Protein AF-A0A9D9RM76-F1 (afdb_monomer_lite)

Secondary structure (DSSP, 8-state):
-HHHHHHHHHHHS--TT-SHHHHHHHHHHTT--HHHHHHHHHHHHHHHHHHHHHHHHHHHHHHHHHH-

Structure (mmCIF, N/CA/C/O backbone):
data_AF-A0A9D9RM76-F1
#
_entry.id   AF-A0A9D9RM76-F1
#
loop_
_atom_site.group_PDB
_atom_site.id
_atom_site.type_symbol
_atom_site.label_atom_id
_atom_site.label_alt_id
_atom_site.label_comp_id
_atom_site.label_asym_id
_atom_site.label_entity_id
_atom_site.label_seq_id
_atom_site.pdbx_PDB_ins_code
_atom_site.Cartn_x
_atom_site.Cartn_y
_atom_site.Cartn_z
_atom_site.occupancy
_atom_site.B_iso_or_equiv
_atom_site.auth_seq_id
_atom_site.auth_comp_id
_atom_site.auth_asym_id
_atom_site.auth_atom_id
_atom_site.pdbx_PDB_model_num
ATOM 1 N N . ARG A 1 1 ? -17.153 0.695 7.827 1.00 63.97 1 ARG A N 1
ATOM 2 C CA . ARG A 1 1 ? -16.764 -0.207 6.707 1.00 63.97 1 ARG A CA 1
ATOM 3 C C . ARG A 1 1 ? -15.918 0.512 5.650 1.00 63.97 1 ARG A C 1
ATOM 5 O O . ARG A 1 1 ? -14.922 -0.064 5.245 1.00 63.97 1 ARG A O 1
ATOM 12 N N . GLY A 1 2 ? -16.230 1.764 5.283 1.00 88.12 2 GLY A N 1
ATOM 13 C CA . GLY A 1 2 ? -15.447 2.534 4.300 1.00 88.12 2 GLY A CA 1
ATOM 14 C C . GLY A 1 2 ? -13.968 2.756 4.646 1.00 88.12 2 GLY A C 1
ATOM 15 O O . GLY A 1 2 ? -13.140 2.643 3.755 1.00 88.12 2 GLY A O 1
ATOM 16 N N . LEU A 1 3 ? -13.614 2.962 5.924 1.00 91.06 3 LEU A N 1
ATOM 17 C CA . LEU A 1 3 ? -12.215 3.178 6.342 1.00 91.06 3 LEU A CA 1
ATOM 18 C C . LEU A 1 3 ? -11.259 2.051 5.931 1.00 91.06 3 LEU A C 1
ATOM 20 O O . LEU A 1 3 ? -10.130 2.318 5.548 1.00 91.06 3 LEU A O 1
ATOM 24 N N . TYR A 1 4 ? -11.712 0.797 5.999 1.00 92.19 4 TYR A N 1
ATOM 25 C CA . TYR A 1 4 ? -10.894 -0.348 5.604 1.00 92.19 4 TYR A CA 1
ATOM 26 C C . TYR A 1 4 ? -10.551 -0.293 4.114 1.00 92.19 4 TYR A C 1
ATOM 28 O O . TYR A 1 4 ? -9.398 -0.457 3.734 1.00 92.19 4 TYR A O 1
ATOM 36 N N . VAL A 1 5 ? -11.558 -0.018 3.281 1.00 93.94 5 VAL A N 1
ATOM 37 C CA . VAL A 1 5 ? -11.395 0.091 1.829 1.00 93.94 5 VAL A CA 1
ATOM 38 C C . VAL A 1 5 ? -10.565 1.324 1.478 1.00 93.94 5 VAL A C 1
ATOM 40 O O . VAL A 1 5 ? -9.677 1.228 0.645 1.00 93.94 5 VAL A O 1
ATOM 43 N N . ALA A 1 6 ? -10.791 2.455 2.149 1.00 94.50 6 ALA A N 1
ATOM 44 C CA . ALA A 1 6 ? -10.011 3.673 1.952 1.00 94.50 6 ALA A CA 1
ATOM 45 C C . ALA A 1 6 ? -8.530 3.465 2.298 1.00 94.50 6 ALA A C 1
ATOM 47 O O . ALA A 1 6 ? -7.668 3.852 1.518 1.00 94.50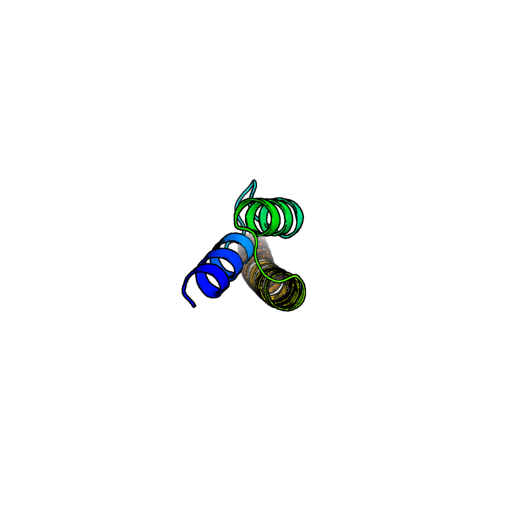 6 ALA A O 1
ATOM 48 N N . LEU A 1 7 ? -8.234 2.802 3.421 1.00 94.94 7 LEU A N 1
ATOM 49 C CA . LEU A 1 7 ? -6.865 2.485 3.816 1.00 94.94 7 LEU A CA 1
ATOM 50 C C . LEU A 1 7 ? -6.213 1.493 2.847 1.00 94.94 7 LEU A C 1
ATOM 52 O O . LEU A 1 7 ? -5.079 1.697 2.430 1.00 94.94 7 LEU A O 1
ATOM 56 N N . PHE A 1 8 ? -6.939 0.444 2.457 1.00 96.19 8 PHE A N 1
ATOM 57 C CA . PHE A 1 8 ? -6.467 -0.517 1.464 1.00 96.19 8 PHE A CA 1
ATOM 58 C C . PHE A 1 8 ? -6.142 0.169 0.132 1.00 96.19 8 PHE A C 1
ATOM 60 O O . PHE A 1 8 ? -5.052 -0.025 -0.388 1.00 96.19 8 PHE A O 1
ATOM 67 N N . LEU A 1 9 ? -7.045 1.006 -0.391 1.00 95.31 9 LEU A N 1
ATOM 68 C CA . LEU A 1 9 ? -6.839 1.738 -1.644 1.00 95.31 9 LEU A CA 1
ATOM 69 C C . LEU A 1 9 ? -5.694 2.743 -1.530 1.00 95.31 9 LEU A C 1
ATOM 71 O O . LEU A 1 9 ? -4.866 2.813 -2.430 1.00 95.31 9 LEU A O 1
ATOM 75 N N . PHE A 1 10 ? -5.604 3.473 -0.416 1.00 95.19 10 PHE A N 1
ATOM 76 C CA . PHE A 1 10 ? -4.494 4.386 -0.154 1.00 95.19 10 PHE A CA 1
ATOM 77 C C . PHE A 1 10 ? -3.148 3.664 -0.247 1.00 95.19 10 PHE A C 1
ATOM 79 O O . PHE A 1 10 ? -2.236 4.171 -0.885 1.00 95.19 10 PHE A O 1
ATOM 86 N N . VAL A 1 11 ? -3.032 2.468 0.335 1.00 96.75 11 VAL A N 1
ATOM 87 C CA . VAL A 1 11 ? -1.800 1.666 0.285 1.00 96.75 11 VAL A CA 1
ATOM 88 C C . VAL A 1 11 ? -1.600 0.983 -1.076 1.00 96.75 11 VAL A C 1
ATOM 90 O O . VAL A 1 11 ? -0.461 0.831 -1.508 1.00 96.75 11 VAL A O 1
ATOM 93 N N . ALA A 1 12 ? -2.678 0.567 -1.745 1.00 96.38 12 ALA A N 1
ATOM 94 C CA . ALA A 1 12 ? -2.637 -0.182 -3.001 1.00 96.38 12 ALA A CA 1
ATOM 95 C C . ALA A 1 12 ? -2.232 0.659 -4.213 1.00 96.38 12 ALA A C 1
ATOM 97 O O . ALA A 1 12 ? -1.686 0.111 -5.169 1.00 96.38 12 ALA A O 1
ATOM 98 N N . ILE A 1 13 ? -2.510 1.964 -4.202 1.00 94.88 13 ILE A N 1
ATOM 99 C CA . ILE A 1 13 ? -2.091 2.853 -5.284 1.00 94.88 13 ILE A CA 1
ATOM 100 C C . ILE A 1 13 ? -0.600 3.163 -5.081 1.00 94.88 13 ILE A C 1
ATOM 102 O O . ILE A 1 13 ? -0.252 3.774 -4.069 1.00 94.88 13 ILE A O 1
ATOM 106 N N . PRO A 1 14 ? 0.286 2.780 -6.017 1.00 88.19 14 PRO A N 1
ATOM 107 C CA . PRO A 1 14 ? 1.721 2.967 -5.863 1.00 88.19 14 PRO A CA 1
ATOM 108 C C . PRO A 1 14 ? 2.119 4.408 -6.222 1.00 88.19 14 PRO A C 1
ATOM 110 O O . PRO A 1 14 ? 2.567 4.689 -7.333 1.00 88.19 14 PRO A O 1
ATOM 113 N N . LEU A 1 15 ? 1.925 5.337 -5.285 1.00 90.38 15 LEU A N 1
ATOM 114 C CA . LEU A 1 15 ? 2.314 6.743 -5.401 1.00 90.38 15 LEU A CA 1
ATOM 115 C C . LEU A 1 15 ? 3.458 7.066 -4.431 1.00 90.38 15 LEU A C 1
ATOM 117 O O . LEU A 1 15 ? 3.583 6.447 -3.372 1.00 90.38 15 LEU A O 1
ATOM 121 N N . PRO A 1 16 ? 4.292 8.073 -4.738 1.00 86.62 16 PRO A N 1
ATOM 122 C CA . PRO A 1 16 ? 5.243 8.586 -3.762 1.00 86.62 16 PRO A CA 1
ATOM 123 C C . PRO A 1 16 ? 4.486 9.105 -2.529 1.00 86.62 16 PRO A C 1
ATOM 125 O O . PRO A 1 16 ? 3.613 9.962 -2.635 1.00 86.62 16 PRO A O 1
ATOM 128 N N . GLY A 1 17 ? 4.809 8.565 -1.352 1.00 86.06 17 GLY A N 1
ATOM 129 C CA . GLY A 1 17 ? 4.164 8.928 -0.085 1.00 86.06 17 GLY A CA 1
ATOM 130 C C . GLY A 1 17 ? 2.965 8.058 0.314 1.00 86.06 17 GLY A C 1
ATOM 131 O O . GLY A 1 17 ? 2.497 8.175 1.447 1.00 86.06 17 GLY A O 1
ATOM 132 N N . THR A 1 18 ? 2.499 7.140 -0.537 1.00 91.69 18 THR A N 1
ATOM 133 C CA . THR A 1 18 ? 1.592 6.058 -0.121 1.00 91.69 18 THR A CA 1
ATOM 134 C C . THR A 1 18 ? 2.379 4.796 0.241 1.00 91.69 18 THR A C 1
ATOM 136 O O . THR A 1 18 ? 3.560 4.655 -0.086 1.00 91.69 18 THR A O 1
ATOM 139 N N . GLY A 1 19 ? 1.753 3.877 0.978 1.00 91.81 19 GLY A N 1
ATOM 140 C CA . GLY A 1 19 ? 2.343 2.573 1.282 1.00 91.81 19 GLY A CA 1
ATOM 141 C C . GLY A 1 19 ? 2.190 2.156 2.738 1.00 91.81 19 GLY A C 1
ATOM 142 O O . GLY A 1 19 ? 1.408 2.728 3.490 1.00 91.81 19 GLY A O 1
ATOM 143 N N . ALA A 1 20 ? 2.942 1.131 3.144 1.00 94.56 20 ALA A N 1
ATOM 144 C CA . ALA A 1 20 ? 2.770 0.507 4.455 1.00 94.56 20 ALA A CA 1
ATOM 145 C C . ALA A 1 20 ? 2.979 1.485 5.619 1.00 94.56 20 ALA A C 1
ATOM 147 O O . ALA A 1 20 ? 2.128 1.592 6.490 1.00 94.56 20 ALA A O 1
ATOM 148 N N . TRP A 1 21 ? 4.086 2.223 5.598 1.00 92.44 21 TRP A N 1
ATOM 149 C CA . TRP A 1 21 ? 4.481 3.208 6.603 1.00 92.44 21 TRP A CA 1
ATOM 150 C C . TRP A 1 21 ? 3.499 4.382 6.764 1.00 92.44 21 TRP A C 1
ATOM 152 O O . TRP A 1 21 ? 3.120 4.712 7.886 1.00 92.44 21 TRP A O 1
ATOM 162 N N . THR A 1 22 ? 3.026 4.989 5.671 1.00 94.06 22 THR A N 1
ATOM 163 C CA . THR A 1 22 ? 2.015 6.057 5.751 1.00 94.06 22 THR A CA 1
ATOM 164 C C . THR A 1 22 ? 0.607 5.512 5.986 1.00 94.06 22 THR A C 1
ATOM 166 O O . THR A 1 22 ? -0.207 6.166 6.633 1.00 94.06 22 THR A O 1
ATOM 169 N N . GLY A 1 23 ? 0.322 4.282 5.553 1.00 94.19 23 GLY A N 1
ATOM 170 C CA . GLY A 1 23 ? -0.930 3.579 5.824 1.00 94.19 23 GLY A CA 1
ATOM 171 C C . GLY A 1 23 ? -1.087 3.192 7.296 1.00 94.19 23 GLY A C 1
ATOM 172 O O . GLY A 1 23 ? -2.148 3.406 7.878 1.00 94.19 23 GLY A O 1
ATOM 173 N N . THR A 1 24 ? -0.040 2.680 7.946 1.00 94.06 24 THR A N 1
ATOM 174 C CA . THR A 1 24 ? -0.080 2.391 9.390 1.00 94.06 24 THR A CA 1
ATOM 175 C C . THR A 1 24 ? -0.200 3.671 10.214 1.00 94.06 24 THR A C 1
ATOM 177 O O . THR A 1 24 ? -0.946 3.686 11.195 1.00 94.06 24 THR A O 1
ATOM 180 N N . LEU A 1 25 ? 0.439 4.766 9.784 1.00 94.75 25 LEU A N 1
ATOM 181 C CA . LEU A 1 25 ? 0.251 6.090 10.381 1.00 94.75 25 LEU A CA 1
ATOM 182 C C . LEU A 1 25 ? -1.202 6.575 10.237 1.00 94.75 25 LEU A C 1
ATOM 184 O O . LEU A 1 25 ? -1.814 6.974 11.227 1.00 94.75 25 LEU A O 1
ATOM 188 N N . ALA A 1 26 ? -1.783 6.482 9.037 1.00 94.12 26 ALA A N 1
ATOM 189 C CA . ALA A 1 26 ? -3.179 6.844 8.793 1.00 94.12 26 ALA A CA 1
ATOM 190 C C . ALA A 1 26 ? -4.146 5.992 9.632 1.00 94.12 26 ALA A C 1
ATOM 192 O O . ALA A 1 26 ? -5.084 6.521 10.223 1.00 94.12 26 ALA A O 1
ATOM 193 N N . ALA A 1 27 ? -3.891 4.687 9.754 1.00 95.06 27 ALA A N 1
ATOM 194 C CA . ALA A 1 27 ? -4.681 3.790 10.592 1.00 95.06 27 ALA A CA 1
ATOM 195 C C . ALA A 1 27 ? -4.633 4.166 12.083 1.00 95.06 27 ALA A C 1
ATOM 197 O O . ALA A 1 27 ? -5.651 4.050 12.766 1.00 95.06 27 ALA A O 1
ATOM 198 N N . SER A 1 28 ? -3.473 4.627 12.566 1.00 93.62 28 SER A N 1
ATOM 199 C CA . SER A 1 28 ? -3.281 5.106 13.941 1.00 93.62 28 SER A CA 1
ATOM 200 C C . SER A 1 28 ? -4.077 6.388 14.206 1.00 93.62 28 SER A C 1
ATOM 202 O O . SER A 1 28 ? -4.841 6.454 15.166 1.00 93.62 28 SER A O 1
ATOM 204 N N . ILE A 1 29 ? -3.999 7.371 13.299 1.00 94.75 29 ILE A N 1
ATOM 205 C CA . ILE A 1 29 ? -4.756 8.635 13.399 1.00 94.75 29 ILE A CA 1
ATOM 206 C C . ILE A 1 29 ? -6.268 8.373 13.358 1.00 94.75 29 ILE A C 1
ATOM 208 O O . ILE A 1 29 ? -7.042 8.986 14.092 1.00 94.75 29 ILE A O 1
ATOM 212 N N . LEU A 1 30 ? -6.692 7.427 12.521 1.00 91.81 30 LEU A N 1
ATOM 213 C CA . LEU A 1 30 ? -8.090 7.043 12.356 1.00 91.81 30 LEU A CA 1
ATOM 214 C C . LEU A 1 30 ? -8.598 6.063 13.432 1.00 91.81 30 LEU A C 1
ATOM 216 O O . LEU A 1 30 ? -9.735 5.602 13.322 1.00 91.81 30 LEU A O 1
ATOM 220 N N . ASN A 1 31 ? -7.784 5.739 14.448 1.00 92.56 31 ASN A N 1
ATOM 221 C CA . ASN A 1 31 ? -8.104 4.794 15.528 1.00 92.56 31 ASN A CA 1
ATOM 222 C C . ASN A 1 31 ? -8.711 3.472 15.017 1.00 92.56 31 ASN A C 1
ATOM 224 O O . ASN A 1 31 ? -9.710 2.967 15.533 1.00 92.56 31 ASN A O 1
ATOM 228 N N . MET A 1 32 ? -8.128 2.909 13.956 1.00 93.81 32 MET A N 1
ATOM 229 C CA . MET A 1 32 ? -8.580 1.631 13.412 1.00 93.81 32 MET A CA 1
ATOM 230 C C . MET A 1 32 ? -8.106 0.453 14.264 1.00 93.81 32 MET A C 1
ATOM 232 O O . MET A 1 32 ? -6.956 0.401 14.695 1.00 93.81 32 MET A O 1
ATOM 236 N N . ASP A 1 33 ? -8.967 -0.559 14.401 1.00 94.06 33 ASP A N 1
ATOM 237 C CA . ASP A 1 33 ? -8.608 -1.823 15.046 1.00 94.06 33 ASP A CA 1
ATOM 238 C C . ASP A 1 33 ? -7.343 -2.430 14.418 1.00 94.06 33 ASP A C 1
ATOM 240 O O . ASP A 1 33 ? -7.293 -2.653 13.205 1.00 94.06 33 ASP A O 1
ATOM 244 N N . PHE A 1 34 ? -6.372 -2.802 15.256 1.00 90.38 34 PHE A N 1
ATOM 245 C CA . PHE A 1 34 ? -5.063 -3.329 14.846 1.00 90.38 34 PHE A CA 1
ATOM 246 C C . PHE A 1 34 ? -5.137 -4.484 13.832 1.00 90.38 34 PHE A C 1
ATOM 248 O O . PHE A 1 34 ? -4.418 -4.515 12.836 1.00 90.38 34 PHE A O 1
ATOM 255 N N . LYS A 1 35 ? -6.055 -5.436 14.040 1.00 92.88 35 LYS A N 1
ATOM 256 C CA . LYS A 1 35 ? -6.234 -6.561 13.108 1.00 92.88 35 LYS A CA 1
ATOM 257 C C . LYS A 1 35 ? -6.729 -6.095 11.739 1.00 92.88 35 LYS A C 1
ATOM 259 O O . LYS A 1 35 ? -6.277 -6.599 10.718 1.00 92.88 35 LYS A O 1
ATOM 264 N N . LYS A 1 36 ? -7.657 -5.135 11.701 1.00 92.31 36 LYS A N 1
ATOM 265 C CA . LYS A 1 36 ? -8.221 -4.627 10.443 1.00 92.31 36 LYS A CA 1
ATOM 266 C C . LYS A 1 36 ? -7.205 -3.775 9.693 1.00 92.31 36 LYS A C 1
ATOM 268 O O . LYS A 1 36 ? -7.136 -3.877 8.473 1.00 92.31 36 LYS A O 1
ATOM 273 N N . SER A 1 37 ? -6.429 -2.961 10.405 1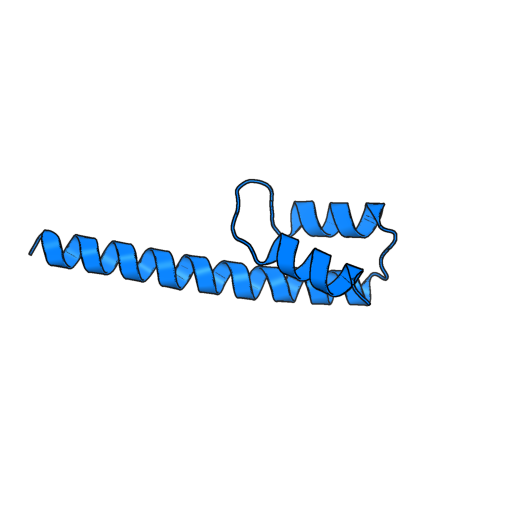.00 93.62 37 SER A N 1
ATOM 274 C CA . SER A 1 37 ? -5.389 -2.130 9.802 1.00 93.62 37 SER A CA 1
ATOM 275 C C . SER A 1 37 ? -4.259 -2.971 9.213 1.00 93.62 37 SER A C 1
ATOM 277 O O . SER A 1 37 ? -3.889 -2.726 8.070 1.00 93.62 37 SER A O 1
ATOM 279 N N . ILE A 1 38 ? -3.795 -4.022 9.901 1.00 95.31 38 ILE A N 1
ATOM 280 C CA . ILE A 1 38 ? -2.797 -4.948 9.337 1.00 95.31 38 ILE A CA 1
ATOM 281 C C . ILE A 1 38 ? -3.303 -5.598 8.052 1.00 95.31 38 ILE A C 1
ATOM 283 O O . ILE A 1 38 ? -2.598 -5.574 7.047 1.00 95.31 38 ILE A O 1
ATOM 287 N N . ILE A 1 39 ? -4.519 -6.152 8.056 1.00 95.69 39 ILE A N 1
ATOM 288 C CA . ILE A 1 39 ? -5.047 -6.851 6.876 1.00 95.69 39 ILE A CA 1
ATOM 289 C C . ILE A 1 39 ? -5.223 -5.870 5.704 1.00 95.69 39 ILE A C 1
ATOM 291 O O . ILE A 1 39 ? -4.846 -6.195 4.578 1.00 95.69 39 ILE A O 1
ATOM 295 N N . ALA A 1 40 ? -5.723 -4.655 5.960 1.00 94.94 40 ALA A N 1
ATOM 296 C CA . ALA A 1 40 ? -5.864 -3.624 4.932 1.00 94.94 40 ALA A CA 1
ATOM 297 C C . ALA A 1 40 ? -4.510 -3.214 4.335 1.00 94.94 40 ALA A C 1
ATOM 299 O O . ALA A 1 40 ? -4.370 -3.142 3.115 1.00 94.94 40 ALA A O 1
ATOM 300 N N . VAL A 1 41 ? -3.509 -2.970 5.188 1.00 96.44 41 VAL A N 1
ATOM 301 C CA . VAL A 1 41 ? -2.173 -2.543 4.760 1.00 96.44 41 VAL A CA 1
ATOM 302 C C . VAL A 1 41 ? -1.459 -3.663 4.007 1.00 96.44 41 VAL A C 1
ATOM 304 O O . VAL A 1 41 ? -0.961 -3.428 2.913 1.00 96.44 41 VAL A O 1
ATOM 307 N N . MET A 1 42 ? -1.443 -4.889 4.537 1.00 97.00 42 MET A N 1
ATOM 308 C CA . MET A 1 42 ? -0.808 -6.025 3.861 1.00 97.00 42 MET A CA 1
ATOM 309 C C . MET A 1 42 ? -1.459 -6.317 2.510 1.00 97.00 42 MET A C 1
ATOM 311 O O . MET A 1 42 ? -0.753 -6.498 1.521 1.00 97.00 42 MET A O 1
ATOM 315 N N . GLY A 1 43 ? -2.794 -6.308 2.452 1.00 96.75 43 GLY A N 1
ATOM 316 C CA . GLY A 1 43 ? -3.519 -6.464 1.196 1.00 96.75 43 GLY A CA 1
ATOM 317 C C . GLY A 1 43 ? -3.147 -5.377 0.187 1.00 96.75 43 GLY A C 1
ATOM 318 O O . GLY A 1 43 ? -2.865 -5.689 -0.968 1.00 96.75 43 GLY A O 1
ATOM 319 N N . GLY A 1 44 ? -3.090 -4.117 0.626 1.00 96.12 44 GLY A N 1
ATOM 320 C CA . GLY A 1 44 ? -2.709 -3.000 -0.234 1.00 96.12 44 GLY A CA 1
ATOM 321 C C . GLY A 1 44 ? -1.283 -3.133 -0.771 1.00 96.12 44 GLY A C 1
ATOM 322 O O . GLY A 1 44 ? -1.064 -2.959 -1.964 1.00 96.12 44 GLY A O 1
ATOM 323 N N . VAL A 1 45 ? -0.320 -3.527 0.068 1.00 96.75 45 VAL A N 1
ATOM 324 C CA . VAL A 1 45 ? 1.087 -3.702 -0.339 1.00 96.75 45 VAL A CA 1
ATOM 325 C C . VAL A 1 45 ? 1.238 -4.782 -1.408 1.00 96.75 45 VAL A C 1
ATOM 327 O O . VAL A 1 45 ? 1.966 -4.579 -2.378 1.00 96.75 45 VAL A O 1
ATOM 330 N N . VAL A 1 46 ? 0.541 -5.913 -1.263 1.00 97.50 46 VAL A N 1
ATOM 331 C CA . VAL A 1 46 ? 0.578 -6.990 -2.265 1.00 97.50 46 VAL A CA 1
ATOM 332 C C . VAL A 1 46 ? 0.050 -6.491 -3.610 1.00 97.50 46 VAL A C 1
ATOM 334 O O . VAL A 1 46 ? 0.672 -6.733 -4.643 1.00 97.50 46 VAL A O 1
ATOM 337 N N . VAL A 1 47 ? -1.058 -5.744 -3.604 1.00 96.94 47 VAL A N 1
ATOM 338 C CA . VAL A 1 47 ? -1.626 -5.167 -4.831 1.00 96.94 47 VAL A CA 1
ATOM 339 C C . VAL A 1 47 ? -0.696 -4.121 -5.446 1.00 96.94 47 VAL A C 1
ATOM 341 O O . VAL A 1 47 ? -0.438 -4.184 -6.646 1.00 96.94 47 VAL A O 1
ATOM 344 N N . ALA A 1 48 ? -0.133 -3.214 -4.645 1.00 96.25 48 ALA A N 1
ATOM 345 C CA . ALA A 1 48 ? 0.825 -2.217 -5.120 1.00 96.25 48 ALA A CA 1
ATOM 346 C C . ALA A 1 48 ? 2.060 -2.873 -5.765 1.00 96.25 48 ALA A C 1
ATOM 348 O O . ALA A 1 48 ? 2.500 -2.457 -6.838 1.00 96.25 48 ALA A O 1
ATOM 349 N N . GLY A 1 49 ? 2.581 -3.939 -5.147 1.00 95.06 49 GLY A N 1
ATOM 350 C CA . GLY A 1 49 ? 3.701 -4.716 -5.674 1.00 95.06 49 GLY A CA 1
ATOM 351 C C . GLY A 1 49 ? 3.382 -5.378 -7.014 1.00 95.06 49 GLY A C 1
ATOM 352 O O . GLY A 1 49 ? 4.180 -5.284 -7.943 1.00 95.06 49 GLY A O 1
ATOM 353 N N . LEU A 1 50 ? 2.199 -5.985 -7.148 1.00 96.44 50 LEU A N 1
ATOM 354 C CA . LEU A 1 50 ? 1.751 -6.585 -8.409 1.00 96.44 50 LEU A CA 1
ATOM 355 C C . LEU A 1 50 ? 1.593 -5.540 -9.521 1.00 96.44 50 LEU A C 1
ATOM 357 O O . LEU A 1 50 ? 2.036 -5.775 -10.643 1.00 96.44 50 LEU A O 1
ATOM 361 N N . LEU A 1 51 ? 1.007 -4.379 -9.214 1.00 95.31 51 LEU A N 1
ATOM 362 C CA . LEU A 1 51 ? 0.832 -3.300 -10.188 1.00 95.31 51 LEU A CA 1
ATOM 363 C C . LEU A 1 51 ? 2.176 -2.786 -10.710 1.00 95.31 51 LEU A C 1
ATOM 365 O O . LEU A 1 51 ? 2.368 -2.694 -11.923 1.00 95.31 51 LEU A O 1
ATOM 369 N N . ILE A 1 52 ? 3.121 -2.500 -9.811 1.00 94.94 52 ILE A N 1
ATOM 370 C CA . ILE A 1 52 ? 4.456 -2.037 -10.203 1.00 94.94 52 ILE A CA 1
ATOM 371 C C . ILE A 1 52 ? 5.234 -3.130 -10.932 1.00 94.94 52 ILE A C 1
ATOM 373 O O . ILE A 1 52 ? 5.897 -2.827 -11.921 1.00 94.94 52 ILE A O 1
ATOM 377 N N . TYR A 1 53 ? 5.138 -4.390 -10.508 1.00 94.75 53 TYR A N 1
ATOM 378 C CA . TYR A 1 53 ? 5.785 -5.503 -11.200 1.00 94.75 53 TYR A CA 1
ATOM 379 C C . TYR A 1 53 ? 5.319 -5.618 -12.658 1.00 94.75 53 TYR A C 1
ATOM 381 O O . TYR A 1 53 ? 6.151 -5.660 -13.567 1.00 94.75 53 TYR A O 1
ATOM 389 N N . LEU A 1 54 ? 4.004 -5.605 -12.900 1.00 94.19 54 LEU A N 1
ATOM 390 C CA . LEU A 1 54 ? 3.437 -5.681 -14.250 1.00 94.19 54 LEU A CA 1
ATOM 391 C C . LEU A 1 54 ? 3.795 -4.453 -15.094 1.00 94.19 54 LEU A C 1
ATOM 393 O O . LEU A 1 54 ? 4.196 -4.595 -16.247 1.00 94.19 54 LEU A O 1
ATOM 397 N N . ALA A 1 55 ? 3.710 -3.252 -14.514 1.00 93.38 55 ALA A N 1
ATOM 398 C CA . ALA A 1 55 ? 4.095 -2.024 -15.206 1.00 93.38 55 ALA A CA 1
ATOM 399 C C . ALA A 1 55 ? 5.583 -2.038 -15.592 1.00 93.38 55 ALA A C 1
ATOM 401 O O . ALA A 1 55 ? 5.941 -1.723 -16.723 1.00 93.38 55 ALA A O 1
ATOM 402 N N . THR A 1 56 ? 6.448 -2.458 -14.670 1.00 93.75 56 THR A N 1
ATOM 403 C CA . THR A 1 56 ? 7.901 -2.458 -14.867 1.00 93.75 56 THR A CA 1
ATOM 404 C C . THR A 1 56 ? 8.315 -3.507 -15.891 1.00 93.75 56 THR A C 1
ATOM 406 O O . THR A 1 56 ? 9.056 -3.197 -16.816 1.00 93.75 56 THR A O 1
ATOM 409 N N . THR A 1 57 ? 7.803 -4.734 -15.782 1.00 94.50 57 THR A N 1
ATOM 410 C CA . THR A 1 57 ? 8.101 -5.805 -16.749 1.00 94.50 57 THR A CA 1
ATOM 411 C C . THR A 1 57 ? 7.578 -5.482 -18.148 1.00 94.50 57 THR A C 1
ATOM 413 O O . THR A 1 57 ? 8.295 -5.710 -19.122 1.00 94.50 57 THR A O 1
ATOM 416 N N . GLY A 1 58 ? 6.392 -4.875 -18.264 1.00 91.75 58 GLY A N 1
ATOM 417 C CA . GLY A 1 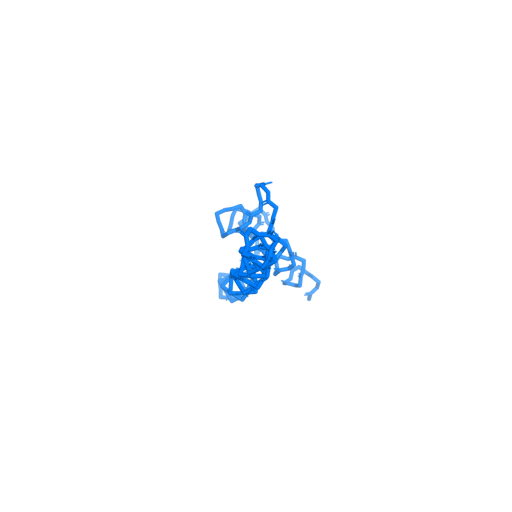58 ? 5.852 -4.401 -19.541 1.00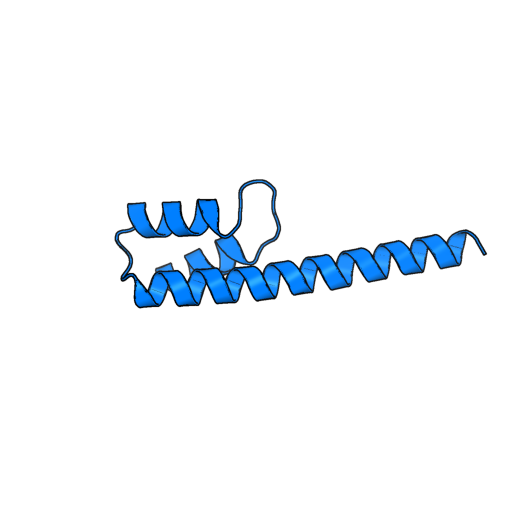 91.75 58 GLY A CA 1
ATOM 418 C C . GLY A 1 58 ? 6.705 -3.302 -20.180 1.00 91.75 58 GLY A C 1
ATOM 419 O O . GLY A 1 58 ? 7.062 -3.410 -21.352 1.00 91.75 58 GLY A O 1
ATOM 420 N N . VAL A 1 59 ? 7.090 -2.276 -19.411 1.00 93.00 59 VAL A N 1
ATOM 421 C CA . VAL A 1 59 ? 7.952 -1.182 -19.899 1.00 93.00 59 VAL A CA 1
ATOM 422 C C . VAL A 1 59 ? 9.325 -1.703 -20.313 1.00 93.00 59 VAL A C 1
ATOM 424 O O . VAL A 1 59 ? 9.806 -1.370 -21.393 1.00 93.00 59 VAL A O 1
ATOM 427 N N . ILE A 1 60 ? 9.937 -2.556 -19.489 1.00 92.56 60 ILE A N 1
ATOM 428 C CA . ILE A 1 60 ? 11.238 -3.160 -19.784 1.00 92.56 60 ILE A CA 1
ATOM 429 C C . ILE A 1 60 ? 11.157 -4.009 -21.060 1.00 92.56 60 ILE A C 1
ATOM 431 O O . ILE A 1 60 ? 12.014 -3.886 -21.931 1.00 92.56 60 ILE A O 1
ATOM 435 N N . SER A 1 61 ? 10.119 -4.834 -21.213 1.00 92.44 61 SER A N 1
ATOM 436 C CA . SER A 1 61 ? 9.936 -5.661 -22.410 1.00 92.44 61 SER A CA 1
ATOM 437 C C . SER A 1 61 ? 9.722 -4.824 -23.672 1.00 92.44 61 SER A C 1
ATOM 439 O O . SER A 1 61 ? 10.327 -5.129 -24.698 1.00 92.44 61 SER A O 1
ATOM 441 N N . ALA A 1 62 ? 8.904 -3.771 -23.604 1.00 92.56 62 ALA A N 1
ATOM 442 C CA . ALA A 1 62 ? 8.679 -2.864 -24.728 1.00 92.56 62 ALA A CA 1
ATOM 443 C C . ALA A 1 62 ? 9.965 -2.125 -25.127 1.00 92.56 62 ALA A C 1
ATOM 445 O O . ALA A 1 62 ? 10.261 -1.983 -26.311 1.00 92.56 62 ALA A O 1
ATOM 446 N N . TRP A 1 63 ? 10.757 -1.705 -24.139 1.00 91.75 63 TRP A N 1
ATOM 447 C CA . TRP A 1 63 ? 12.058 -1.087 -24.364 1.00 91.75 63 TRP A CA 1
ATOM 448 C C . TRP A 1 63 ? 13.031 -2.040 -25.067 1.00 91.75 63 TRP A C 1
ATOM 450 O O . TRP A 1 63 ? 13.634 -1.671 -26.072 1.00 91.75 63 TRP A O 1
ATOM 460 N N . PHE A 1 64 ? 13.148 -3.286 -24.596 1.00 91.62 64 PHE A N 1
ATOM 461 C CA . PHE A 1 64 ? 13.993 -4.288 -25.251 1.00 91.62 64 PHE A CA 1
ATOM 462 C C . PHE A 1 64 ? 13.534 -4.606 -26.679 1.00 91.62 64 PHE A C 1
ATOM 464 O O . PHE A 1 64 ? 14.380 -4.737 -27.556 1.00 91.62 64 PHE A O 1
ATOM 471 N N . ALA A 1 65 ? 12.223 -4.674 -26.927 1.00 92.88 65 ALA A N 1
ATOM 472 C CA . ALA A 1 65 ? 11.677 -4.888 -28.268 1.00 92.88 65 ALA A CA 1
ATOM 473 C C . ALA A 1 65 ? 11.963 -3.725 -29.235 1.00 92.88 65 ALA A C 1
ATOM 475 O O . ALA A 1 65 ? 12.056 -3.948 -30.433 1.00 92.88 65 ALA A O 1
ATOM 476 N N . PHE A 1 66 ? 12.107 -2.494 -28.737 1.00 92.25 66 PHE A N 1
ATOM 477 C CA . PHE A 1 66 ? 12.501 -1.343 -29.555 1.00 92.25 66 PHE A CA 1
ATOM 478 C C . PHE A 1 66 ? 14.001 -1.337 -29.901 1.00 92.25 66 PHE A C 1
ATOM 480 O O . PHE A 1 66 ? 14.383 -0.829 -30.951 1.00 92.25 66 PHE A O 1
ATOM 487 N N . MET A 1 67 ? 14.855 -1.871 -29.020 1.00 92.56 67 MET A N 1
ATOM 488 C CA . MET A 1 67 ? 16.312 -1.890 -29.2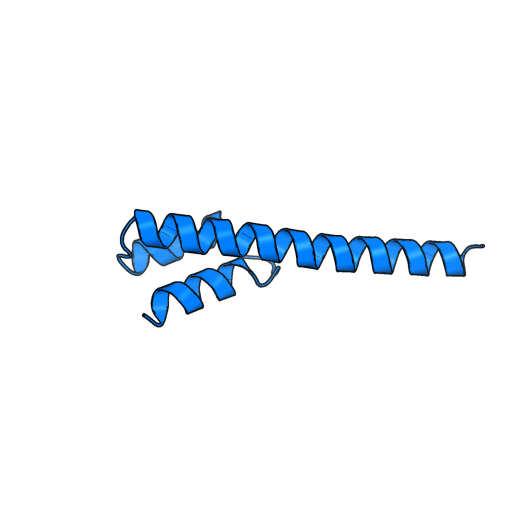21 1.00 92.56 67 MET A CA 1
ATOM 489 C C . MET A 1 67 ? 16.823 -3.045 -30.099 1.00 92.56 67 MET A C 1
ATOM 491 O O . MET A 1 67 ? 17.988 -3.008 -30.494 1.00 92.56 67 MET A O 1
ATOM 495 N N . ASN A 1 68 ? 16.006 -4.073 -30.339 1.00 83.44 68 ASN A N 1
ATOM 496 C CA . ASN A 1 68 ? 16.363 -5.262 -31.117 1.00 83.44 68 ASN A CA 1
ATOM 497 C C . ASN A 1 68 ? 15.775 -5.207 -32.526 1.00 83.44 68 ASN A C 1
ATOM 499 O O . ASN A 1 68 ? 16.557 -5.335 -33.490 1.00 83.44 68 ASN A O 1
#

Foldseek 3Di:
DVLLVVLLQQQQAPDVQGALVNSVVVCVVVVHDP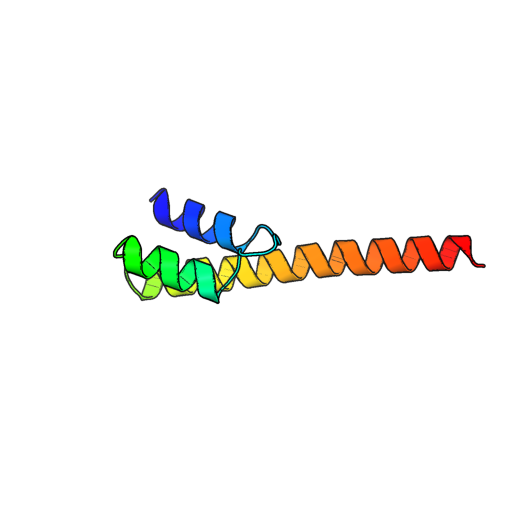VSSVVSRVNSPVNNVVVCVVVVVVVVVVVVVVVD

Radius of gyration: 15.26 Å; chains: 1; bounding box: 33×16×47 Å

Sequence (68 aa):
RGLYVALFLFVAIPLPGTGAWTGTLAASILNMDFKKSIIAVMGGVVVAGLLIYLATTGVISAWFAFMN

pLDDT: mean 93.09, std 4.43, range [63.97, 97.5]